Protein AF-A0A445GZK9-F1 (afdb_monomer_lite)

Structure (mmCIF, N/CA/C/O backbone):
data_AF-A0A445GZK9-F1
#
_entry.id   AF-A0A445GZK9-F1
#
loop_
_atom_site.group_PDB
_atom_site.id
_atom_site.type_symbol
_atom_site.label_atom_id
_atom_site.label_alt_id
_atom_site.label_comp_id
_atom_site.label_asym_id
_atom_site.label_entity_id
_atom_site.label_seq_id
_atom_site.pdbx_PDB_ins_code
_atom_site.Cartn_x
_atom_site.Cartn_y
_atom_site.Cartn_z
_atom_site.occupancy
_atom_site.B_iso_or_equiv
_atom_site.auth_seq_id
_atom_site.auth_comp_id
_atom_site.auth_asym_id
_atom_site.auth_atom_id
_atom_site.pdbx_PDB_model_num
ATOM 1 N N . MET A 1 1 ? 18.428 -4.173 6.989 1.00 39.28 1 MET A N 1
ATOM 2 C CA . MET A 1 1 ? 17.191 -4.459 6.232 1.00 39.28 1 MET A CA 1
ATOM 3 C C . MET A 1 1 ? 16.099 -3.586 6.829 1.00 39.28 1 MET A C 1
ATOM 5 O O . MET A 1 1 ? 15.747 -3.799 7.977 1.00 39.28 1 MET A O 1
ATOM 9 N N . THR A 1 2 ? 15.635 -2.553 6.133 1.00 43.06 2 THR A N 1
ATOM 10 C CA . THR A 1 2 ? 14.627 -1.622 6.664 1.00 43.06 2 THR A CA 1
ATOM 11 C C . THR A 1 2 ? 13.618 -1.314 5.564 1.00 43.06 2 THR A C 1
ATOM 13 O O . THR A 1 2 ? 13.647 -0.260 4.931 1.00 43.06 2 THR A O 1
ATOM 16 N N . SER A 1 3 ? 12.731 -2.271 5.288 1.00 52.19 3 SER A N 1
ATOM 17 C CA . SER A 1 3 ? 11.462 -1.986 4.616 1.00 52.19 3 SER A CA 1
ATOM 18 C C . SER A 1 3 ? 10.746 -0.912 5.440 1.00 52.19 3 SER A C 1
ATOM 20 O O . SER A 1 3 ? 10.709 -1.002 6.669 1.00 52.19 3 SER A O 1
ATOM 22 N N . ARG A 1 4 ? 10.216 0.141 4.807 1.00 59.75 4 ARG A N 1
ATOM 23 C CA . ARG A 1 4 ? 9.492 1.198 5.534 1.00 59.75 4 ARG A CA 1
ATOM 24 C C . ARG A 1 4 ? 8.115 0.671 5.936 1.00 59.75 4 ARG A C 1
ATOM 26 O O . ARG A 1 4 ? 7.129 0.951 5.268 1.00 59.75 4 ARG A O 1
ATOM 33 N N . LYS A 1 5 ? 8.067 -0.102 7.021 1.00 72.12 5 LYS A N 1
ATOM 34 C CA . LYS A 1 5 ? 6.838 -0.672 7.593 1.00 72.12 5 LYS A CA 1
ATOM 35 C C . LYS A 1 5 ? 6.152 0.260 8.592 1.00 72.12 5 LYS A C 1
ATOM 37 O O . LYS A 1 5 ? 5.242 -0.164 9.282 1.00 72.12 5 LYS A O 1
ATOM 42 N N . TRP A 1 6 ? 6.578 1.521 8.699 1.00 79.12 6 TRP A N 1
ATOM 43 C CA . TRP A 1 6 ? 6.085 2.448 9.726 1.00 79.12 6 TRP A CA 1
ATOM 44 C C . TRP A 1 6 ? 4.565 2.618 9.686 1.00 79.12 6 TRP A C 1
ATOM 46 O O . TRP A 1 6 ? 3.943 2.651 10.737 1.00 79.12 6 TRP A O 1
ATOM 56 N N . LEU A 1 7 ? 3.975 2.670 8.486 1.00 81.75 7 LEU A N 1
ATOM 57 C CA . LEU A 1 7 ? 2.524 2.764 8.320 1.00 81.75 7 LEU A CA 1
ATOM 58 C C . LEU A 1 7 ? 1.816 1.474 8.757 1.00 81.75 7 LEU A C 1
ATOM 60 O O . LEU A 1 7 ? 0.873 1.537 9.532 1.00 81.75 7 LEU A O 1
ATOM 64 N N . GLU A 1 8 ? 2.297 0.312 8.307 1.00 85.12 8 GLU A N 1
ATOM 65 C CA . GLU A 1 8 ? 1.770 -1.000 8.716 1.00 85.12 8 GLU A CA 1
ATOM 66 C C . GLU A 1 8 ? 1.853 -1.178 10.240 1.00 85.12 8 GLU A C 1
ATOM 68 O O . GLU A 1 8 ? 0.881 -1.584 10.872 1.00 85.12 8 GLU A O 1
ATOM 73 N N . ALA A 1 9 ? 2.990 -0.820 10.838 1.00 85.94 9 ALA A N 1
ATOM 74 C CA . ALA A 1 9 ? 3.219 -0.895 12.275 1.00 85.94 9 ALA A CA 1
ATOM 75 C C . ALA A 1 9 ? 2.329 0.084 13.053 1.00 85.94 9 ALA A C 1
ATOM 77 O O . ALA A 1 9 ? 1.736 -0.300 14.054 1.00 85.94 9 ALA A O 1
ATOM 78 N N . ALA A 1 10 ? 2.195 1.329 12.585 1.00 89.56 10 ALA A N 1
ATOM 79 C CA . ALA A 1 10 ? 1.322 2.316 13.212 1.00 89.56 10 ALA A CA 1
ATOM 80 C C . ALA A 1 10 ? -0.147 1.872 13.174 1.00 89.56 10 ALA A C 1
ATOM 82 O O . ALA A 1 10 ? -0.816 1.905 14.202 1.00 89.56 10 ALA A O 1
ATOM 83 N N . LEU A 1 11 ? -0.629 1.393 12.021 1.00 89.69 11 LEU A N 1
ATOM 84 C CA . LEU A 1 11 ? -1.997 0.891 11.875 1.00 89.69 11 LEU A CA 1
ATOM 85 C C . LEU A 1 11 ? -2.239 -0.361 12.722 1.00 89.69 11 LEU A C 1
ATOM 87 O O . LEU A 1 11 ? -3.266 -0.454 13.382 1.00 89.69 11 LEU A O 1
ATOM 91 N N . SER A 1 12 ? -1.272 -1.282 12.772 1.00 88.38 12 SER A N 1
ATOM 92 C CA . SER A 1 12 ? -1.374 -2.488 13.606 1.00 88.38 12 SER A CA 1
ATOM 93 C C . SER A 1 12 ? -1.396 -2.152 15.100 1.00 88.38 12 SER A C 1
ATOM 95 O O . SER A 1 12 ? -2.026 -2.862 15.872 1.00 88.38 12 SER A O 1
ATOM 97 N N . ASN A 1 13 ? -0.748 -1.060 15.510 1.00 90.31 13 ASN A N 1
ATOM 98 C CA . ASN A 1 13 ? -0.750 -0.586 16.895 1.00 90.31 13 ASN A CA 1
ATOM 99 C C . ASN A 1 13 ? -1.919 0.362 17.215 1.00 90.31 13 ASN A C 1
ATOM 101 O O . ASN A 1 13 ? -2.025 0.827 18.348 1.00 90.31 13 ASN A O 1
ATOM 105 N N . THR A 1 14 ? -2.773 0.686 16.241 1.00 90.50 14 THR A N 1
ATOM 106 C CA . THR A 1 14 ? -3.923 1.566 16.461 1.00 90.50 14 THR A CA 1
ATOM 107 C C . THR A 1 14 ? -5.102 0.746 16.977 1.00 90.50 14 THR A C 1
ATOM 109 O O . THR A 1 14 ? -5.604 -0.129 16.273 1.00 90.50 14 THR A O 1
ATOM 112 N N . GLY A 1 15 ? -5.558 1.052 18.192 1.00 90.00 15 GLY A N 1
ATOM 113 C CA . GLY A 1 15 ? -6.834 0.577 18.722 1.00 90.00 15 GLY A CA 1
ATOM 114 C C . GLY A 1 15 ? -7.923 1.616 18.471 1.00 90.00 15 GLY A C 1
ATOM 115 O O . GLY A 1 15 ? -7.822 2.740 18.958 1.00 90.00 15 GLY A O 1
ATOM 116 N N . ILE A 1 16 ? -8.944 1.261 17.693 1.00 88.88 16 ILE A N 1
ATOM 117 C CA . ILE A 1 16 ? -10.107 2.120 17.462 1.00 88.88 16 ILE A CA 1
ATOM 118 C C . ILE A 1 16 ? -11.055 1.945 18.654 1.00 88.88 16 ILE A C 1
ATOM 120 O O . ILE A 1 16 ? -11.475 0.811 18.901 1.00 88.88 16 ILE A O 1
ATOM 124 N N . PRO A 1 17 ? -11.410 3.013 19.389 1.00 88.88 17 PRO A N 1
ATOM 125 C CA . PRO A 1 17 ? -12.333 2.899 20.509 1.00 88.88 17 PRO A CA 1
ATOM 126 C C . PRO A 1 17 ? -13.707 2.455 20.015 1.00 88.88 17 PRO A C 1
ATOM 128 O O . PRO A 1 17 ? -14.157 2.839 18.927 1.00 88.88 17 PRO A O 1
ATOM 131 N N . ARG A 1 18 ? -14.388 1.646 20.820 1.00 88.19 18 ARG A N 1
ATOM 132 C CA . ARG A 1 18 ? -15.756 1.247 20.518 1.00 88.19 18 ARG A CA 1
ATOM 133 C C . ARG A 1 18 ? -16.681 2.427 20.803 1.00 88.19 18 ARG A C 1
ATOM 135 O O . ARG A 1 18 ? -16.739 2.916 21.927 1.00 88.19 18 ARG A O 1
ATOM 142 N N . VAL A 1 19 ? -17.415 2.854 19.780 1.00 88.94 19 VAL A N 1
ATOM 143 C CA . VAL A 1 19 ? -18.418 3.918 19.886 1.00 88.94 19 VAL A CA 1
ATOM 144 C C . VAL A 1 19 ? -19.798 3.307 19.692 1.00 88.94 19 VAL A C 1
ATOM 146 O O . VAL A 1 19 ? -20.051 2.660 18.673 1.00 88.94 19 VAL A O 1
ATOM 149 N N . GLN A 1 20 ? -20.684 3.500 20.662 1.00 87.44 20 GLN A N 1
ATOM 150 C CA . GLN A 1 20 ? -22.098 3.163 20.546 1.00 87.44 20 GLN A CA 1
ATOM 151 C C . GLN A 1 20 ? -22.894 4.451 20.417 1.00 87.44 20 GLN A C 1
ATOM 153 O O . GLN A 1 20 ? -22.722 5.382 21.196 1.00 87.44 20 GLN A O 1
ATOM 158 N N . VAL A 1 21 ? -23.749 4.503 19.402 1.00 89.50 21 VAL A N 1
ATOM 159 C CA . VAL A 1 21 ? -24.618 5.649 19.152 1.00 89.50 21 VAL A CA 1
ATOM 160 C C . VAL A 1 21 ? -26.051 5.176 19.325 1.00 89.50 21 VAL A C 1
ATOM 162 O O . VAL A 1 21 ? -26.525 4.348 18.544 1.00 89.50 21 VAL A O 1
ATOM 165 N N . ALA A 1 22 ? -26.728 5.680 20.351 1.00 86.88 22 ALA A N 1
ATOM 166 C CA . ALA A 1 22 ? -28.153 5.470 20.541 1.00 86.88 22 ALA A CA 1
ATOM 167 C C . ALA A 1 22 ? -28.909 6.597 19.828 1.00 86.88 22 ALA A C 1
ATOM 169 O O . ALA A 1 22 ? -28.694 7.781 20.091 1.00 86.88 22 ALA A O 1
ATOM 170 N N . ALA A 1 23 ? -29.767 6.228 18.876 1.00 81.75 23 ALA A N 1
ATOM 171 C CA . ALA A 1 23 ? -30.605 7.195 18.180 1.00 81.75 23 ALA A CA 1
ATOM 172 C C . ALA A 1 23 ? -31.608 7.821 19.163 1.00 81.75 23 ALA A C 1
ATOM 174 O O . ALA A 1 23 ? -32.225 7.099 19.949 1.00 81.75 23 ALA A O 1
ATOM 175 N N . GLY A 1 24 ? -31.776 9.146 19.092 1.00 78.50 24 GLY A N 1
ATOM 176 C CA . GLY A 1 24 ? -32.811 9.856 19.842 1.00 78.50 24 GLY A CA 1
ATOM 177 C C . GLY A 1 24 ? -34.198 9.302 19.514 1.00 78.50 24 GLY A C 1
ATOM 178 O O . GLY A 1 24 ? -34.462 8.862 18.391 1.00 78.50 24 GLY A O 1
ATOM 179 N N . THR A 1 25 ? -35.092 9.295 20.498 1.00 77.50 25 THR A N 1
ATOM 180 C CA . THR A 1 25 ? -36.447 8.745 20.335 1.00 77.50 25 THR A CA 1
ATOM 181 C C . THR A 1 25 ? -37.391 9.712 19.615 1.00 77.50 25 THR A C 1
ATOM 183 O O . THR A 1 25 ? -38.467 9.317 19.162 1.00 77.50 25 THR A O 1
ATOM 186 N N . SER A 1 26 ? -36.971 10.971 19.454 1.00 79.56 26 SER A N 1
ATOM 187 C CA . SER A 1 26 ? -37.682 12.028 18.735 1.00 79.56 26 SER A CA 1
ATOM 188 C C . SER A 1 26 ? -36.734 12.847 17.846 1.00 79.56 26 SER A C 1
ATOM 190 O O . SER A 1 26 ? -35.523 12.844 18.048 1.00 79.56 26 SER A O 1
ATOM 192 N N . ASN A 1 27 ? -37.284 13.570 16.861 1.00 74.06 27 ASN A N 1
ATOM 193 C CA . ASN A 1 27 ? -36.503 14.375 15.904 1.00 74.06 27 ASN A CA 1
ATOM 194 C C . ASN A 1 27 ? -35.714 15.537 16.543 1.00 74.06 27 ASN A C 1
ATOM 196 O O . ASN A 1 27 ? -34.798 16.048 15.902 1.00 74.06 27 ASN A O 1
ATOM 200 N N . ASP A 1 28 ? -36.070 15.950 17.763 1.00 80.75 28 ASP A N 1
ATOM 201 C CA . ASP A 1 28 ? -35.410 17.046 18.486 1.00 80.75 28 ASP A CA 1
ATOM 202 C C . ASP A 1 28 ? -34.351 16.549 19.491 1.00 80.75 28 ASP A C 1
ATOM 204 O O . ASP A 1 28 ? -33.583 17.350 20.027 1.00 80.75 28 ASP A O 1
ATOM 208 N N . GLU A 1 29 ? -34.271 15.238 19.747 1.00 80.38 29 GLU A N 1
ATOM 209 C CA . GLU A 1 29 ? -33.267 14.655 20.641 1.00 80.38 29 GLU A CA 1
ATOM 210 C C . GLU A 1 29 ? -31.946 14.407 19.906 1.00 80.38 29 GLU A C 1
ATOM 212 O O . GLU A 1 29 ? -31.888 13.734 18.874 1.00 80.38 29 GLU A O 1
ATOM 217 N N . GLN A 1 30 ? -30.853 14.927 20.468 1.00 81.50 30 GLN A N 1
ATOM 218 C CA . GLN A 1 30 ? -29.514 14.595 19.993 1.00 81.50 30 GLN A CA 1
ATOM 219 C C . GLN A 1 30 ? -29.178 13.136 20.343 1.00 81.50 30 GLN A C 1
ATOM 221 O O . GLN A 1 30 ? -29.540 12.674 21.424 1.00 81.50 30 GLN A O 1
ATOM 226 N N . PRO A 1 31 ? -28.483 12.407 19.455 1.00 85.81 31 PRO A N 1
ATOM 227 C CA . PRO A 1 31 ? -28.089 11.031 19.722 1.00 85.81 31 PRO A CA 1
ATOM 228 C C . PRO A 1 31 ? -27.122 10.954 20.908 1.00 85.81 31 PRO A C 1
ATOM 230 O O . PRO A 1 31 ? -26.175 11.740 20.998 1.00 85.81 31 PRO A O 1
ATOM 233 N N . GLU A 1 32 ? -27.334 9.976 21.786 1.00 86.00 32 GLU A N 1
ATOM 234 C CA . GLU A 1 32 ? -26.406 9.686 22.877 1.00 86.00 32 GLU A CA 1
ATOM 235 C C . GLU A 1 32 ? -25.221 8.883 22.333 1.00 86.00 32 GLU A C 1
ATOM 237 O O . GLU A 1 32 ? -25.392 7.903 21.602 1.00 86.00 32 GLU A O 1
ATOM 242 N N . VAL A 1 33 ? -24.006 9.318 22.670 1.00 89.25 33 VAL A N 1
ATOM 243 C CA . VAL A 1 33 ? -22.758 8.696 22.219 1.00 89.25 33 VAL A CA 1
ATOM 244 C C . VAL A 1 33 ? -22.000 8.186 23.434 1.00 89.25 33 VAL A C 1
ATOM 246 O O . VAL A 1 33 ? -21.534 8.976 24.253 1.00 89.25 33 VAL A O 1
ATOM 249 N N . ASP A 1 34 ? -21.851 6.869 23.517 1.00 86.62 34 ASP A N 1
ATOM 250 C CA . ASP A 1 34 ? -21.016 6.197 24.507 1.00 86.62 34 ASP A CA 1
ATOM 251 C C . ASP A 1 34 ? -19.699 5.750 23.860 1.00 86.62 34 ASP A C 1
ATOM 253 O O . ASP A 1 34 ? -19.686 5.187 22.759 1.00 86.62 34 ASP A O 1
ATOM 257 N N . VAL A 1 35 ? -18.582 6.029 24.530 1.00 88.31 35 VAL A N 1
ATOM 258 C CA . VAL A 1 35 ? -17.229 5.732 24.045 1.00 88.31 35 VAL A CA 1
ATOM 259 C C . VAL A 1 35 ? -16.494 4.931 25.111 1.00 88.31 35 VAL A C 1
ATOM 261 O O . VAL A 1 35 ? -16.157 5.461 26.168 1.00 88.31 35 VAL A O 1
ATOM 264 N N . SER A 1 36 ? -16.198 3.669 24.805 1.00 84.69 36 SER A N 1
ATOM 265 C CA . SER A 1 36 ? -15.436 2.770 25.679 1.00 84.69 36 SER A CA 1
ATOM 266 C C . SER A 1 36 ? -13.992 2.632 25.192 1.00 84.69 36 SER A C 1
ATOM 268 O O . SER A 1 36 ? -13.730 2.492 23.993 1.00 84.69 36 SER A O 1
ATOM 270 N N . ASN A 1 37 ? -13.056 2.659 26.146 1.00 78.31 37 ASN A N 1
ATOM 271 C CA . ASN A 1 37 ? -11.622 2.445 25.916 1.00 78.31 37 ASN A CA 1
ATOM 272 C C . ASN A 1 37 ? -11.142 1.066 26.402 1.00 78.31 37 ASN A C 1
ATOM 274 O O . ASN A 1 37 ? -9.979 0.722 26.193 1.00 78.31 37 ASN A O 1
ATOM 278 N N . GLU A 1 38 ? -11.998 0.286 27.071 1.00 81.38 38 GLU A N 1
ATOM 279 C CA . GLU A 1 38 ? -11.663 -1.057 27.560 1.00 81.38 38 GLU A CA 1
ATOM 280 C C . GLU A 1 38 ? -11.591 -2.083 26.421 1.00 81.38 38 GLU A C 1
ATOM 282 O O . GLU A 1 38 ? -10.782 -3.010 26.465 1.00 81.38 38 GLU A O 1
ATOM 287 N N . GLU A 1 39 ? -12.408 -1.895 25.383 1.00 80.25 39 GLU A N 1
ATOM 288 C CA . GLU A 1 39 ? -12.437 -2.722 24.180 1.00 80.25 39 GLU A CA 1
ATOM 289 C C . GLU A 1 39 ? -12.094 -1.867 22.959 1.00 80.25 39 GLU A C 1
ATOM 291 O O . GLU A 1 39 ? -12.754 -0.865 22.678 1.00 80.25 39 GLU A O 1
ATOM 296 N N . PHE A 1 40 ? -11.077 -2.275 22.201 1.00 83.50 40 PHE A N 1
ATOM 297 C CA . PHE A 1 40 ? -10.699 -1.605 20.961 1.00 83.50 40 PHE A CA 1
ATOM 298 C C . PHE A 1 40 ? -10.782 -2.552 19.768 1.00 83.50 40 PHE A C 1
ATOM 300 O O . PHE A 1 40 ? -10.410 -3.724 19.841 1.00 83.50 40 PHE A O 1
ATOM 307 N N . LEU A 1 41 ? -11.251 -2.022 18.641 1.00 87.81 41 LEU A N 1
ATOM 308 C CA . LEU A 1 41 ? -11.216 -2.716 17.364 1.00 87.81 41 LEU A CA 1
ATOM 309 C C . LEU A 1 41 ? -9.840 -2.507 16.726 1.00 87.81 41 LEU A C 1
ATOM 311 O O . LEU A 1 41 ? -9.337 -1.384 16.671 1.00 87.81 41 LEU A O 1
ATOM 315 N N . GLN A 1 42 ? -9.233 -3.578 16.227 1.00 88.56 42 GLN A N 1
ATOM 316 C CA . GLN A 1 42 ? -7.959 -3.500 15.517 1.00 88.56 42 GLN A CA 1
ATOM 317 C C . GLN A 1 42 ? -8.199 -3.440 14.006 1.00 88.56 42 GLN A C 1
ATOM 319 O O . GLN A 1 42 ? -9.095 -4.104 13.482 1.00 88.56 42 GLN A O 1
ATOM 324 N N . PHE A 1 43 ? -7.390 -2.656 13.293 1.00 87.56 43 PHE A N 1
ATOM 325 C CA . PHE A 1 43 ? -7.408 -2.665 11.832 1.00 87.56 43 PHE A CA 1
ATOM 326 C C . PHE A 1 43 ? -6.896 -4.004 11.291 1.00 87.56 43 PHE A C 1
ATOM 328 O O . PHE A 1 43 ? -5.849 -4.491 11.718 1.00 87.56 43 PHE A O 1
ATOM 335 N N . ASP A 1 44 ? -7.570 -4.548 10.275 1.00 88.62 44 ASP A N 1
ATOM 336 C CA . ASP A 1 44 ? -6.959 -5.570 9.427 1.00 88.62 44 ASP A CA 1
ATOM 337 C C . ASP A 1 44 ? -5.885 -4.916 8.546 1.00 88.62 44 ASP A C 1
ATOM 339 O O . ASP A 1 44 ? -6.178 -4.141 7.632 1.00 88.62 44 ASP A O 1
ATOM 343 N N . THR A 1 45 ? -4.619 -5.220 8.830 1.00 89.38 45 THR A N 1
ATOM 344 C CA . THR A 1 45 ? -3.473 -4.683 8.089 1.00 89.38 45 THR A CA 1
ATOM 345 C C . THR A 1 45 ? -2.976 -5.605 6.977 1.00 89.38 45 THR A C 1
ATOM 347 O O . THR A 1 45 ? -1.988 -5.279 6.318 1.00 89.38 45 THR A O 1
ATOM 350 N N . SER A 1 46 ? -3.658 -6.722 6.695 1.00 87.12 46 SER A N 1
ATOM 351 C CA . SER A 1 46 ? -3.260 -7.677 5.649 1.00 87.12 46 SER A CA 1
ATOM 352 C C . SER A 1 46 ? -3.146 -7.036 4.256 1.00 87.12 46 SER A C 1
ATOM 354 O O . SER A 1 46 ? -2.258 -7.387 3.471 1.00 87.12 46 SER A O 1
ATOM 356 N N . GLY A 1 47 ? -4.001 -6.047 3.975 1.00 87.25 47 GLY A N 1
ATOM 357 C CA . GLY A 1 47 ? -4.014 -5.277 2.732 1.00 87.25 47 GLY A CA 1
ATOM 358 C C . GLY A 1 47 ? -3.065 -4.075 2.698 1.00 87.25 47 GLY A C 1
ATOM 359 O O . GLY A 1 47 ? -2.861 -3.510 1.622 1.00 87.25 47 GLY A O 1
ATOM 360 N N . VAL A 1 48 ? -2.472 -3.677 3.831 1.00 88.31 48 VAL A N 1
ATOM 361 C CA . VAL A 1 48 ? -1.593 -2.499 3.907 1.00 88.31 48 VAL A CA 1
ATOM 362 C C . VAL A 1 48 ? -0.289 -2.808 3.175 1.00 88.31 48 VAL A C 1
ATOM 364 O O . VAL A 1 48 ? 0.426 -3.738 3.557 1.00 88.31 48 VAL A O 1
ATOM 367 N N . PRO A 1 49 ? 0.05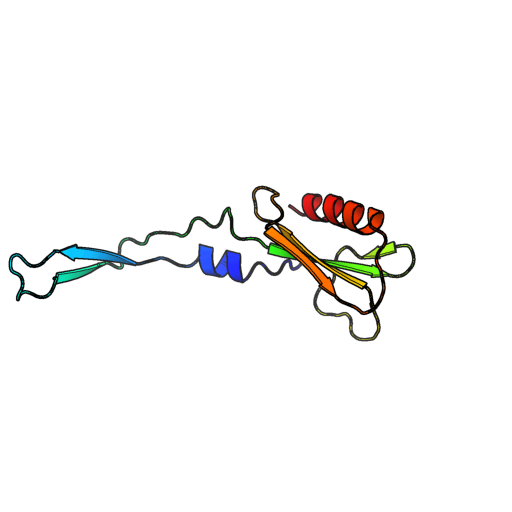5 -2.059 2.115 1.00 85.81 49 PRO A N 1
ATOM 368 C CA . PRO A 1 49 ? 1.220 -2.391 1.332 1.00 85.81 49 PRO A CA 1
ATOM 369 C C . PRO A 1 49 ? 2.480 -1.757 1.906 1.00 85.81 49 PRO A C 1
ATOM 371 O O . PRO A 1 49 ? 2.466 -0.681 2.508 1.00 85.81 49 PRO A O 1
ATOM 374 N N . VAL A 1 50 ? 3.604 -2.406 1.647 1.00 82.62 50 VAL A N 1
ATOM 375 C CA . VAL A 1 50 ? 4.922 -1.906 2.004 1.00 82.62 50 VAL A CA 1
ATOM 376 C C . VAL A 1 50 ? 5.706 -1.612 0.741 1.00 82.62 50 VAL A C 1
ATOM 378 O O . VAL A 1 50 ? 5.706 -2.366 -0.233 1.00 82.62 50 VAL A O 1
ATOM 381 N N . ILE A 1 51 ? 6.379 -0.465 0.772 1.00 80.69 51 ILE A N 1
ATOM 382 C CA . ILE A 1 51 ? 7.096 0.064 -0.379 1.00 80.69 51 ILE A CA 1
ATOM 383 C C . ILE A 1 51 ? 8.497 -0.543 -0.428 1.00 80.69 51 ILE A C 1
ATOM 385 O O . ILE A 1 51 ? 9.311 -0.361 0.483 1.00 80.69 51 ILE A O 1
ATOM 389 N N . VAL A 1 52 ? 8.778 -1.216 -1.537 1.00 74.12 52 VAL A N 1
ATOM 390 C CA . VAL A 1 52 ? 10.084 -1.723 -1.943 1.00 74.12 52 VAL A CA 1
ATOM 391 C C . VAL A 1 52 ? 10.624 -0.811 -3.040 1.00 74.12 52 VAL A C 1
ATOM 393 O O . VAL A 1 52 ? 10.012 -0.660 -4.096 1.00 74.12 52 VAL A O 1
ATOM 396 N N . THR A 1 53 ? 11.785 -0.204 -2.811 1.00 73.88 53 THR A N 1
ATOM 397 C CA . THR A 1 53 ? 12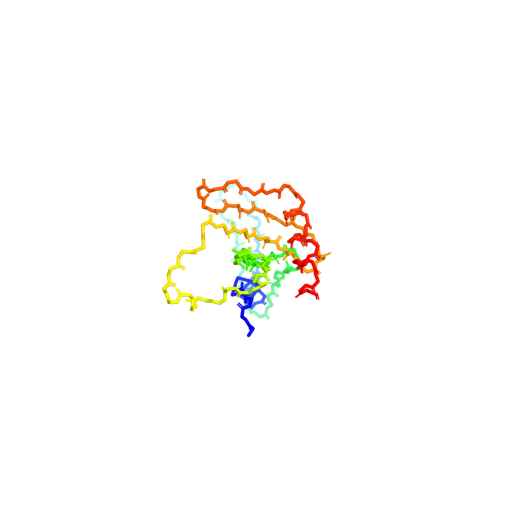.456 0.627 -3.819 1.00 73.88 53 THR A CA 1
ATOM 398 C C . THR A 1 53 ? 13.597 -0.151 -4.448 1.00 73.88 53 THR A C 1
ATOM 400 O O . THR A 1 53 ? 14.535 -0.542 -3.752 1.00 73.88 53 THR A O 1
ATOM 403 N N . LEU A 1 54 ? 13.525 -0.323 -5.764 1.00 70.00 54 LEU A N 1
ATOM 404 C CA . LEU A 1 54 ? 14.522 -1.002 -6.574 1.00 70.00 54 LEU A CA 1
ATOM 405 C C . LEU A 1 54 ? 15.215 -0.012 -7.504 1.00 70.00 54 LEU A C 1
ATOM 407 O O . LEU A 1 54 ? 14.584 0.865 -8.104 1.00 70.00 54 LEU A O 1
ATOM 411 N N . THR A 1 55 ? 16.524 -0.187 -7.645 1.00 68.81 55 THR A N 1
ATOM 412 C CA . THR A 1 55 ? 17.368 0.720 -8.413 1.00 68.81 55 THR A CA 1
ATOM 413 C C . THR A 1 55 ? 18.291 -0.080 -9.316 1.00 68.81 55 THR A C 1
ATOM 415 O O . THR A 1 55 ? 19.005 -0.972 -8.861 1.00 68.81 55 THR A O 1
ATOM 418 N N . LYS A 1 56 ? 18.322 0.250 -10.609 1.00 64.75 56 LYS A N 1
ATOM 419 C CA . LYS A 1 56 ? 19.288 -0.355 -11.534 1.00 64.75 56 LYS A CA 1
ATOM 420 C C . LYS A 1 56 ? 20.609 0.408 -11.468 1.00 64.75 56 LYS A C 1
ATOM 422 O O . LYS A 1 56 ? 20.630 1.608 -11.742 1.00 64.75 56 LYS A O 1
ATOM 427 N N . VAL A 1 57 ? 21.701 -0.287 -11.150 1.00 62.59 57 VAL A N 1
ATOM 428 C CA . VAL A 1 57 ? 23.060 0.271 -11.105 1.00 62.59 57 VAL A CA 1
ATOM 429 C C . VAL A 1 57 ? 23.912 -0.471 -12.137 1.00 62.59 57 VAL A C 1
ATOM 431 O O . VAL A 1 57 ? 24.310 -1.614 -11.935 1.00 62.59 57 VAL A O 1
ATOM 434 N N . GLY A 1 58 ? 24.168 0.164 -13.285 1.00 62.81 58 GLY A N 1
ATOM 435 C CA . GLY A 1 58 ? 24.890 -0.475 -14.393 1.00 62.81 58 GLY A CA 1
ATOM 436 C C . GLY A 1 58 ? 24.151 -1.702 -14.952 1.00 62.81 58 GLY A C 1
ATOM 437 O O . GLY A 1 58 ? 22.956 -1.635 -15.253 1.00 62.81 58 GLY A O 1
ATOM 438 N N . THR A 1 59 ? 24.863 -2.821 -15.103 1.00 58.41 59 THR A N 1
ATOM 439 C CA . THR A 1 59 ? 24.323 -4.134 -15.510 1.00 58.41 59 THR A CA 1
ATOM 440 C C . THR A 1 59 ? 23.687 -4.925 -14.366 1.00 58.41 59 THR A C 1
ATOM 442 O O . THR A 1 59 ? 23.068 -5.951 -14.634 1.00 58.41 59 THR A O 1
ATOM 445 N N . TRP A 1 60 ? 23.800 -4.467 -13.115 1.00 51.50 60 TRP A N 1
ATOM 446 C CA . TRP A 1 60 ? 23.295 -5.179 -11.940 1.00 51.50 60 TRP A CA 1
ATOM 447 C C . TRP A 1 60 ? 22.078 -4.477 -11.322 1.00 51.50 60 TRP A C 1
ATOM 449 O O . TRP A 1 60 ? 21.937 -3.250 -11.346 1.00 51.50 60 TRP A O 1
ATOM 459 N N . GLU A 1 61 ? 21.168 -5.273 -10.770 1.00 53.59 61 GLU A N 1
ATOM 460 C CA . GLU A 1 61 ? 19.976 -4.793 -10.072 1.00 53.59 61 GLU A CA 1
ATOM 461 C C . GLU A 1 61 ? 20.302 -4.650 -8.582 1.00 53.59 61 GLU A C 1
ATOM 463 O O . GLU A 1 61 ? 20.526 -5.640 -7.888 1.00 53.59 61 GLU A O 1
ATOM 468 N N . ALA A 1 62 ? 20.362 -3.420 -8.066 1.00 53.78 62 ALA A N 1
ATOM 469 C CA . ALA A 1 62 ? 20.488 -3.205 -6.632 1.00 53.78 62 ALA A CA 1
ATOM 470 C C . ALA A 1 62 ? 19.092 -3.330 -5.998 1.00 53.78 62 ALA A C 1
ATOM 472 O O . ALA A 1 62 ? 18.221 -2.475 -6.184 1.00 53.78 62 ALA A O 1
ATOM 473 N N . LEU A 1 63 ? 18.888 -4.418 -5.249 1.00 54.34 63 LEU A N 1
ATOM 474 C CA . LEU A 1 63 ? 17.607 -4.807 -4.640 1.00 54.34 63 LEU A CA 1
ATOM 475 C C . LEU A 1 63 ? 17.230 -3.979 -3.393 1.00 54.34 63 LEU A C 1
ATOM 477 O O . LEU A 1 63 ? 16.162 -4.160 -2.817 1.00 54.34 63 LEU A O 1
ATOM 481 N N . TYR A 1 64 ? 18.082 -3.059 -2.938 1.00 55.25 64 TYR A N 1
ATOM 482 C CA . TYR A 1 64 ? 17.831 -2.337 -1.695 1.00 55.25 64 TYR A CA 1
ATOM 483 C C . TYR A 1 64 ? 18.493 -0.961 -1.688 1.00 55.25 64 TYR A C 1
ATOM 485 O O . TYR A 1 64 ? 19.717 -0.849 -1.691 1.00 55.25 64 TYR A O 1
ATOM 493 N N . CYS A 1 65 ? 17.688 0.098 -1.601 1.00 50.19 65 CYS A N 1
ATOM 494 C CA . CYS A 1 65 ? 18.172 1.417 -1.203 1.00 50.19 65 CYS A CA 1
ATOM 495 C C . CYS A 1 65 ? 17.495 1.863 0.091 1.00 50.19 65 CYS A C 1
ATOM 497 O O . CYS A 1 65 ? 16.520 2.616 0.099 1.00 50.19 65 CYS A O 1
ATOM 499 N N . GLY A 1 66 ? 18.078 1.422 1.210 1.00 46.34 66 GLY A N 1
ATOM 500 C CA . GLY A 1 66 ? 18.073 2.222 2.429 1.00 46.34 66 GLY A CA 1
ATOM 501 C C . GLY A 1 66 ? 18.634 3.613 2.119 1.00 46.34 66 GLY A C 1
ATOM 502 O O . GLY A 1 66 ? 19.449 3.770 1.215 1.00 46.34 66 GLY A O 1
ATOM 503 N N . CYS A 1 67 ? 18.171 4.624 2.845 1.00 39.91 67 CYS A N 1
ATOM 504 C CA . CYS A 1 67 ? 18.395 6.064 2.654 1.00 39.91 67 CYS A CA 1
ATOM 505 C C . CYS A 1 67 ? 19.861 6.569 2.587 1.00 39.91 67 CYS A C 1
ATOM 507 O O . CYS A 1 67 ? 20.078 7.774 2.630 1.00 39.91 67 CYS A O 1
ATOM 509 N N . ASN A 1 68 ? 20.860 5.703 2.424 1.00 40.16 68 ASN A N 1
ATOM 510 C CA . ASN A 1 68 ? 22.277 6.045 2.360 1.00 40.16 68 ASN A CA 1
ATOM 511 C C . ASN A 1 68 ? 22.887 5.841 0.963 1.00 40.16 68 ASN A C 1
ATOM 513 O O . ASN A 1 68 ? 23.987 5.310 0.853 1.00 40.16 68 ASN A O 1
ATOM 517 N N . ILE A 1 69 ? 22.244 6.327 -0.107 1.00 43.94 69 ILE A N 1
ATOM 518 C CA . ILE A 1 69 ? 23.029 6.753 -1.279 1.00 43.94 69 ILE A CA 1
ATOM 519 C C . ILE A 1 69 ? 23.485 8.186 -0.996 1.00 43.94 69 ILE A C 1
ATOM 521 O O . ILE A 1 69 ? 22.914 9.162 -1.481 1.00 43.94 69 ILE A O 1
ATOM 525 N N . ARG A 1 70 ? 24.500 8.325 -0.137 1.00 37.25 70 ARG A N 1
ATOM 526 C CA . ARG A 1 70 ? 25.308 9.544 -0.119 1.00 37.25 70 ARG A CA 1
ATOM 527 C C . ARG A 1 70 ? 26.114 9.530 -1.412 1.00 37.25 70 ARG A C 1
ATOM 529 O O . ARG A 1 70 ? 27.055 8.761 -1.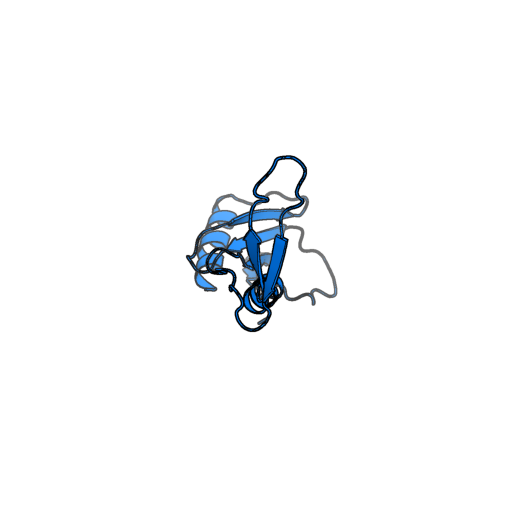535 1.00 37.25 70 ARG A O 1
ATOM 536 N N . GLY A 1 71 ? 25.716 10.370 -2.361 1.00 40.62 71 GLY A N 1
ATOM 537 C CA . GLY A 1 71 ? 26.487 10.631 -3.571 1.00 40.62 71 GLY A CA 1
ATOM 538 C C . GLY A 1 71 ? 25.994 9.874 -4.799 1.00 40.62 71 GLY A C 1
ATOM 539 O O . GLY A 1 71 ? 26.415 8.759 -5.068 1.00 40.62 71 GLY A O 1
ATOM 540 N N . GLY A 1 72 ? 25.168 10.557 -5.590 1.00 43.28 72 GLY A N 1
ATOM 541 C CA . GLY A 1 72 ? 25.221 10.435 -7.042 1.00 43.28 72 GLY A CA 1
ATOM 542 C C . GLY A 1 72 ? 24.323 9.384 -7.704 1.00 43.28 72 GLY A C 1
ATOM 543 O O . GLY A 1 72 ? 24.583 8.192 -7.671 1.00 43.28 72 GLY A O 1
ATOM 544 N N . ILE A 1 73 ? 23.332 9.895 -8.441 1.00 48.94 73 ILE A N 1
ATOM 545 C CA . ILE A 1 73 ? 22.970 9.429 -9.789 1.00 48.94 73 ILE A CA 1
ATOM 546 C C . ILE A 1 73 ? 22.534 7.960 -9.883 1.00 48.94 73 ILE A C 1
ATOM 548 O O . ILE A 1 73 ? 23.230 7.104 -10.421 1.00 48.94 73 ILE A O 1
ATOM 552 N N . THR A 1 74 ? 21.290 7.681 -9.509 1.00 52.88 74 THR A N 1
ATOM 553 C CA . THR A 1 74 ? 20.567 6.584 -10.160 1.00 52.88 74 THR A CA 1
ATOM 554 C C . THR A 1 74 ? 19.373 7.172 -10.897 1.00 52.88 74 THR A C 1
ATOM 556 O O . THR A 1 74 ? 18.336 7.491 -10.330 1.00 52.88 74 THR A O 1
ATOM 559 N N . ASN A 1 75 ? 19.533 7.362 -12.210 1.00 55.50 75 ASN A N 1
ATOM 560 C CA . ASN A 1 75 ? 18.509 7.945 -13.089 1.00 55.50 75 ASN A CA 1
ATOM 561 C C . ASN A 1 75 ? 17.291 7.014 -13.302 1.00 55.50 75 ASN A C 1
ATOM 563 O O . ASN A 1 75 ? 16.420 7.312 -14.118 1.00 55.50 75 ASN A O 1
ATOM 567 N N . LYS A 1 76 ? 17.245 5.870 -12.608 1.00 62.75 76 LYS A N 1
ATOM 568 C CA . LYS A 1 76 ? 16.295 4.769 -12.788 1.00 62.75 76 LYS A CA 1
ATOM 569 C C . LYS A 1 76 ? 15.889 4.217 -11.426 1.00 62.75 76 LYS A C 1
ATOM 571 O O . LYS A 1 76 ? 16.583 3.368 -10.873 1.00 62.75 76 LYS A O 1
ATOM 576 N N . LEU A 1 77 ? 14.765 4.700 -10.912 1.00 69.06 77 LEU A N 1
ATOM 577 C CA . LEU A 1 77 ? 14.165 4.223 -9.669 1.00 69.06 77 LEU A CA 1
ATOM 578 C C . LEU A 1 77 ? 12.796 3.627 -9.988 1.00 69.06 77 LEU A C 1
ATOM 580 O O . LEU A 1 77 ? 11.971 4.303 -10.601 1.00 69.06 77 LEU A O 1
ATOM 584 N N . CYS A 1 78 ? 12.546 2.399 -9.548 1.00 74.12 78 CYS A N 1
ATOM 585 C CA . CYS A 1 78 ? 11.215 1.803 -9.550 1.00 74.12 78 CYS A CA 1
ATOM 586 C C . CYS A 1 78 ? 10.823 1.456 -8.120 1.00 74.12 78 CYS A C 1
ATOM 588 O O . CYS A 1 78 ? 11.493 0.670 -7.455 1.00 74.12 78 CYS A O 1
ATOM 590 N N . CYS A 1 79 ? 9.727 2.035 -7.652 1.00 77.12 79 CYS A N 1
ATOM 591 C CA . CYS A 1 79 ? 9.111 1.668 -6.390 1.00 77.12 79 CYS A CA 1
ATOM 592 C C . CYS A 1 79 ? 7.949 0.720 -6.673 1.00 77.12 79 CYS A C 1
ATOM 594 O O . CYS A 1 79 ? 7.083 1.044 -7.484 1.00 77.12 79 CYS A O 1
ATOM 596 N N . PHE A 1 80 ? 7.920 -0.405 -5.973 1.00 81.44 80 PHE A N 1
ATOM 597 C CA . PHE A 1 80 ? 6.814 -1.351 -5.955 1.00 81.44 80 PHE A CA 1
ATOM 598 C C . PHE A 1 80 ? 6.186 -1.319 -4.570 1.00 81.44 80 PHE A C 1
ATOM 600 O O . PHE A 1 80 ? 6.886 -1.240 -3.564 1.00 81.44 80 PHE A O 1
ATOM 607 N N . SER A 1 81 ? 4.866 -1.352 -4.516 1.00 83.06 81 SER A N 1
ATOM 608 C CA . SER A 1 81 ? 4.104 -1.455 -3.279 1.00 83.06 81 SER A CA 1
ATOM 609 C C . SER A 1 81 ? 3.473 -2.838 -3.259 1.00 83.06 81 SER A C 1
ATOM 611 O O . SER A 1 81 ? 2.745 -3.162 -4.195 1.00 83.06 81 SER A O 1
ATOM 613 N N . VAL A 1 82 ? 3.779 -3.658 -2.255 1.00 83.69 82 VAL A N 1
ATOM 614 C CA . VAL A 1 82 ? 3.301 -5.048 -2.162 1.00 83.69 82 VAL A CA 1
ATOM 615 C C . VAL A 1 82 ? 2.695 -5.270 -0.782 1.00 83.69 82 VAL A C 1
ATOM 617 O O . VAL A 1 82 ? 3.278 -4.834 0.212 1.00 83.69 82 VAL A O 1
ATOM 620 N N . ASN A 1 83 ? 1.518 -5.887 -0.707 1.00 85.81 83 ASN A N 1
ATOM 621 C CA . ASN A 1 83 ? 0.890 -6.239 0.570 1.00 85.81 83 ASN A CA 1
ATOM 622 C C . ASN A 1 83 ? 1.280 -7.654 1.033 1.00 85.81 83 ASN A C 1
ATOM 624 O O . ASN A 1 83 ? 1.968 -8.392 0.328 1.00 85.81 83 ASN A O 1
ATOM 628 N N . ARG A 1 84 ? 0.814 -8.059 2.220 1.00 80.88 84 ARG A N 1
ATOM 629 C CA . ARG A 1 84 ? 1.129 -9.373 2.814 1.00 80.88 84 ARG A CA 1
ATOM 630 C C . ARG A 1 84 ? 0.589 -10.569 2.023 1.00 80.88 84 ARG A C 1
ATOM 632 O O . ARG A 1 84 ? 1.028 -11.687 2.252 1.00 80.88 84 ARG A O 1
ATOM 639 N N . GLN A 1 85 ? -0.353 -10.337 1.113 1.00 84.69 85 GLN A N 1
ATOM 640 C CA . GLN A 1 85 ? -0.916 -11.356 0.225 1.00 84.69 85 GLN A CA 1
ATOM 641 C C . GLN A 1 85 ? -0.090 -11.513 -1.065 1.00 84.69 85 GLN A C 1
ATOM 643 O O . GLN A 1 85 ? -0.420 -12.339 -1.909 1.00 84.69 85 GLN A O 1
ATOM 648 N N . GLY A 1 86 ? 0.969 -10.714 -1.245 1.00 79.31 86 GLY A N 1
ATOM 649 C CA . GLY A 1 86 ? 1.781 -10.700 -2.462 1.00 79.31 86 GLY A CA 1
ATOM 650 C C . GLY A 1 86 ? 1.160 -9.902 -3.611 1.00 79.31 86 GLY A C 1
ATOM 651 O O . GLY A 1 86 ? 1.693 -9.909 -4.721 1.00 79.31 86 GLY A O 1
ATOM 652 N N . HIS A 1 87 ? 0.055 -9.188 -3.375 1.00 85.19 87 HIS A N 1
ATOM 653 C CA . HIS A 1 87 ? -0.564 -8.345 -4.392 1.00 85.19 87 HIS A CA 1
ATOM 654 C C . HIS A 1 87 ? 0.225 -7.049 -4.574 1.00 85.19 87 HIS A C 1
ATOM 656 O O . HIS A 1 87 ? 0.617 -6.398 -3.602 1.00 85.19 87 HIS A O 1
ATOM 662 N N . ILE A 1 88 ? 0.413 -6.641 -5.832 1.00 84.00 88 ILE A N 1
ATOM 663 C CA . ILE A 1 88 ? 0.941 -5.314 -6.144 1.00 84.00 88 ILE A CA 1
ATOM 664 C C . ILE A 1 88 ? -0.161 -4.287 -5.908 1.00 84.00 88 ILE A C 1
ATOM 666 O O . ILE A 1 88 ? -1.191 -4.300 -6.578 1.00 84.00 88 ILE A O 1
ATOM 670 N N . CYS A 1 89 ? 0.105 -3.342 -5.020 1.00 86.38 89 CYS A N 1
ATOM 671 C CA . CYS A 1 89 ? -0.789 -2.229 -4.723 1.00 86.38 89 CYS A CA 1
ATOM 672 C C . CYS A 1 89 ? -0.376 -0.935 -5.440 1.00 86.38 89 CYS A C 1
ATOM 674 O O . CYS A 1 89 ? -1.094 0.058 -5.387 1.00 86.38 89 CYS A O 1
ATOM 676 N N . GLY A 1 90 ? 0.790 -0.909 -6.094 1.00 85.69 90 GLY A N 1
ATOM 677 C CA . GLY A 1 90 ? 1.224 0.240 -6.884 1.00 85.69 90 GLY A CA 1
ATOM 678 C C . GLY A 1 90 ? 2.635 0.108 -7.446 1.00 85.69 90 GLY A C 1
ATOM 679 O O . GLY A 1 90 ? 3.482 -0.591 -6.887 1.00 85.69 90 GLY A O 1
ATOM 680 N N . ILE A 1 91 ? 2.885 0.814 -8.549 1.00 85.50 91 ILE A N 1
ATOM 681 C CA . ILE A 1 91 ? 4.192 0.904 -9.203 1.00 85.50 91 ILE A CA 1
ATOM 682 C C . ILE A 1 91 ? 4.454 2.367 -9.547 1.00 85.50 91 ILE A C 1
ATOM 684 O O . ILE A 1 91 ? 3.629 3.014 -10.187 1.00 85.50 91 ILE A O 1
ATOM 688 N N . THR A 1 92 ? 5.626 2.873 -9.172 1.00 84.94 92 THR A N 1
ATOM 689 C CA . THR A 1 92 ? 6.057 4.231 -9.519 1.00 84.94 92 THR A CA 1
ATOM 690 C C . THR A 1 92 ? 7.462 4.198 -10.089 1.00 84.94 92 THR A C 1
ATOM 692 O O . THR A 1 92 ? 8.409 3.828 -9.396 1.00 84.94 92 THR A O 1
ATOM 695 N N . LYS A 1 93 ? 7.622 4.662 -11.329 1.00 81.62 93 LYS A N 1
ATOM 696 C CA . LYS A 1 93 ? 8.933 4.885 -11.941 1.00 81.62 93 LYS A CA 1
ATOM 697 C C . LYS A 1 93 ? 9.332 6.348 -11.788 1.00 81.62 93 LYS A C 1
ATOM 699 O O . LYS A 1 93 ? 8.591 7.246 -12.176 1.00 81.62 93 LYS A O 1
ATOM 704 N N . ARG A 1 94 ? 10.531 6.595 -11.266 1.00 77.25 94 ARG A N 1
ATOM 705 C CA . ARG A 1 94 ? 11.159 7.919 -11.203 1.00 77.25 94 ARG A CA 1
ATOM 706 C C . ARG A 1 94 ? 12.458 7.955 -12.006 1.00 77.25 94 ARG A C 1
ATOM 708 O O . ARG A 1 94 ? 13.129 6.939 -12.188 1.00 77.25 94 ARG A O 1
ATOM 715 N N . GLY A 1 95 ? 12.796 9.153 -12.477 1.00 75.12 95 GLY A N 1
ATOM 716 C CA . GLY A 1 95 ? 13.984 9.434 -13.285 1.00 75.12 95 GLY A CA 1
ATOM 717 C C . GLY A 1 95 ? 13.675 9.650 -14.770 1.00 75.12 95 GLY A C 1
ATOM 718 O O . GLY A 1 95 ? 12.631 9.227 -15.266 1.00 75.12 95 GLY A O 1
ATOM 719 N N . GLY A 1 96 ? 14.569 10.344 -15.477 1.00 73.12 96 GLY A N 1
ATOM 720 C CA . GLY A 1 96 ? 14.329 10.860 -16.835 1.00 73.12 96 GLY A CA 1
ATOM 72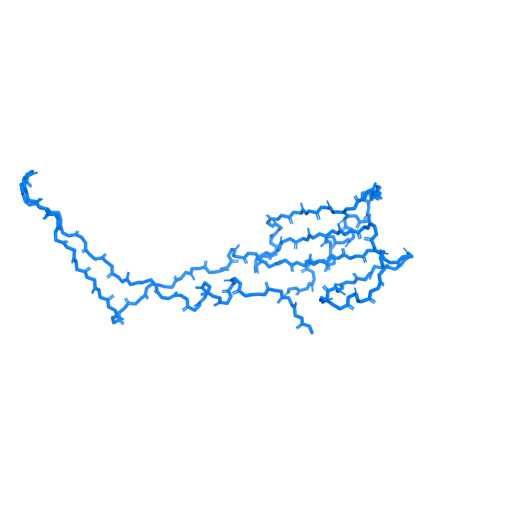1 C C . GLY A 1 96 ? 14.598 9.885 -17.985 1.00 73.12 96 GLY A C 1
ATOM 722 O O . GLY A 1 96 ? 14.377 10.232 -19.136 1.00 73.12 96 GLY A O 1
ATOM 723 N N . VAL A 1 97 ? 15.070 8.668 -17.707 1.00 75.81 97 VAL A N 1
ATOM 724 C CA . VAL A 1 97 ? 15.484 7.707 -18.748 1.00 75.81 97 VAL A CA 1
ATOM 725 C C . VAL A 1 97 ? 14.519 6.532 -18.859 1.00 75.81 97 VAL A C 1
ATOM 727 O O . VAL A 1 97 ? 13.949 6.093 -17.859 1.00 75.81 97 VAL A O 1
ATOM 730 N N . GLY A 1 98 ? 14.338 6.010 -20.071 1.00 77.00 98 GLY A N 1
ATOM 731 C CA . GLY A 1 98 ? 13.512 4.830 -20.323 1.00 77.00 98 GLY A CA 1
ATOM 732 C C . GLY A 1 98 ? 14.002 3.586 -19.572 1.00 77.00 98 GLY A C 1
ATOM 733 O O . GLY A 1 98 ? 15.198 3.422 -19.289 1.00 77.00 98 GLY A O 1
ATOM 734 N N . LEU A 1 99 ? 13.055 2.710 -19.247 1.00 77.31 99 LEU A N 1
ATOM 735 C CA . LEU A 1 99 ? 13.316 1.361 -18.764 1.00 77.31 99 LEU A CA 1
ATOM 736 C C . LEU A 1 99 ? 12.808 0.371 -19.794 1.00 77.31 99 LEU A C 1
ATOM 738 O O . LEU A 1 99 ? 11.731 0.561 -20.352 1.00 77.31 99 LEU A O 1
ATOM 742 N N . ASP A 1 100 ? 13.595 -0.673 -20.016 1.00 81.94 100 ASP A N 1
ATOM 743 C CA . ASP A 1 100 ? 13.144 -1.790 -20.821 1.00 81.94 100 ASP A CA 1
ATOM 744 C C . ASP A 1 100 ? 12.001 -2.521 -20.083 1.00 81.94 100 ASP A C 1
ATOM 746 O O . ASP A 1 100 ? 12.136 -2.773 -18.876 1.00 81.94 100 ASP A O 1
ATOM 750 N N . PRO A 1 101 ? 10.889 -2.866 -20.758 1.00 83.25 101 PRO A N 1
ATOM 751 C CA . PRO A 1 101 ? 9.768 -3.563 -20.132 1.00 83.25 101 PRO A CA 1
ATOM 752 C C . PRO A 1 101 ? 10.165 -4.871 -19.433 1.00 83.25 101 PRO A C 1
ATOM 754 O O . PRO A 1 101 ? 9.640 -5.169 -18.360 1.00 83.25 101 PRO A O 1
ATOM 757 N N . SER A 1 102 ? 11.135 -5.622 -19.969 1.00 84.06 102 SER A N 1
ATOM 758 C CA . SER A 1 102 ? 11.612 -6.865 -19.346 1.00 84.06 102 SER A CA 1
ATOM 759 C C . SER A 1 102 ? 12.301 -6.613 -18.003 1.00 84.06 102 SER A C 1
ATOM 761 O O . SER A 1 102 ? 12.139 -7.399 -17.072 1.00 84.06 102 SER A O 1
ATOM 763 N N . THR A 1 103 ? 12.990 -5.474 -17.857 1.00 77.81 103 THR A N 1
ATOM 764 C CA . THR A 1 103 ? 13.586 -5.069 -16.575 1.00 77.81 103 THR A CA 1
ATOM 765 C C . THR A 1 103 ? 12.491 -4.799 -15.543 1.00 77.81 103 THR A C 1
ATOM 767 O O . THR A 1 103 ? 12.625 -5.193 -14.393 1.00 77.81 103 THR A O 1
ATOM 770 N N . ILE A 1 104 ? 11.373 -4.176 -15.929 1.00 77.06 104 ILE A N 1
ATOM 771 C CA . ILE A 1 104 ? 10.255 -3.935 -15.000 1.00 77.06 104 ILE A CA 1
ATOM 772 C C . ILE A 1 104 ? 9.663 -5.264 -14.509 1.00 77.06 104 ILE A 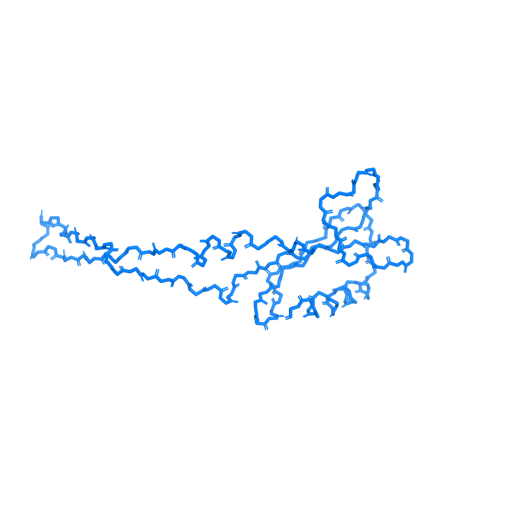C 1
ATOM 774 O O . ILE A 1 104 ? 9.395 -5.399 -13.316 1.00 77.06 104 ILE A O 1
ATOM 778 N N . LEU A 1 105 ? 9.519 -6.253 -15.397 1.00 79.69 105 LEU A N 1
ATOM 779 C CA . LEU A 1 105 ? 9.032 -7.591 -15.042 1.00 79.69 105 LEU A CA 1
ATOM 780 C C . LEU A 1 105 ? 9.998 -8.342 -14.113 1.00 79.69 105 LEU A C 1
ATOM 782 O O . LEU A 1 105 ? 9.559 -8.983 -13.161 1.00 79.69 105 LEU A O 1
ATOM 786 N N . GLN A 1 106 ? 11.309 -8.243 -14.344 1.00 77.62 106 GLN A N 1
ATOM 787 C CA . GLN A 1 106 ? 12.315 -8.839 -13.457 1.00 77.62 106 GLN A CA 1
ATOM 788 C C . GLN A 1 106 ? 12.282 -8.213 -12.061 1.00 77.62 106 GLN A C 1
ATOM 790 O O . GLN A 1 106 ? 12.211 -8.928 -11.059 1.00 77.62 106 GLN A O 1
ATOM 795 N N . LEU A 1 107 ? 12.245 -6.880 -11.995 1.00 74.31 107 LEU A N 1
ATOM 796 C CA . LEU A 1 107 ? 12.105 -6.146 -10.741 1.00 74.31 107 LEU A CA 1
ATOM 797 C C . LEU A 1 107 ? 10.805 -6.517 -10.010 1.00 74.31 107 LEU A C 1
ATOM 799 O O . LEU A 1 107 ? 10.825 -6.704 -8.793 1.00 74.31 107 LEU A O 1
ATOM 803 N N . PHE A 1 108 ? 9.705 -6.704 -10.744 1.00 75.00 108 PHE A N 1
ATOM 804 C CA . PHE A 1 108 ? 8.450 -7.209 -10.191 1.00 75.00 108 PHE A CA 1
ATOM 805 C C . PHE A 1 108 ? 8.630 -8.591 -9.540 1.00 75.00 108 PHE A C 1
ATOM 807 O O . PHE A 1 108 ? 8.391 -8.731 -8.337 1.00 75.00 108 PHE A O 1
ATOM 814 N N . CYS A 1 109 ? 9.124 -9.583 -10.286 1.00 74.25 109 CYS A N 1
ATOM 815 C CA . CYS A 1 109 ? 9.345 -10.941 -9.779 1.00 74.25 109 CYS A CA 1
ATOM 816 C C . CYS A 1 109 ? 10.272 -10.977 -8.557 1.00 74.25 109 CYS A C 1
ATOM 818 O O . CYS A 1 109 ? 10.110 -11.817 -7.675 1.00 74.25 109 CYS A O 1
ATOM 820 N N . ASN A 1 110 ? 11.248 -10.073 -8.493 1.00 70.56 110 ASN A N 1
ATOM 821 C CA . ASN A 1 110 ? 12.172 -9.979 -7.370 1.00 70.56 110 ASN A CA 1
ATOM 822 C C . ASN A 1 110 ? 11.541 -9.287 -6.152 1.00 70.56 110 ASN A C 1
ATOM 824 O O . ASN A 1 110 ? 11.820 -9.686 -5.024 1.00 70.56 110 ASN A O 1
ATOM 828 N N . SER A 1 111 ? 10.655 -8.306 -6.355 1.00 66.00 111 SER A N 1
ATOM 829 C CA . SER A 1 111 ? 9.936 -7.635 -5.263 1.00 66.00 111 SER A CA 1
ATOM 830 C C . SER A 1 111 ? 8.961 -8.560 -4.524 1.00 66.00 111 SER A C 1
ATOM 832 O O . SER A 1 111 ? 8.866 -8.485 -3.301 1.00 66.00 111 SER A O 1
ATOM 834 N N . ALA A 1 112 ? 8.306 -9.479 -5.241 1.00 64.44 112 ALA A N 1
ATOM 835 C CA . ALA A 1 112 ? 7.415 -10.478 -4.654 1.00 64.44 112 ALA A CA 1
ATOM 836 C C . ALA A 1 112 ? 8.149 -11.490 -3.752 1.00 64.44 112 ALA A C 1
ATOM 838 O O . ALA A 1 112 ? 7.559 -11.995 -2.809 1.00 64.44 112 ALA A O 1
ATOM 839 N N . LYS A 1 113 ? 9.442 -11.755 -3.999 1.00 66.06 113 LYS A N 1
ATOM 840 C CA . LYS A 1 113 ? 10.272 -12.679 -3.195 1.00 66.06 113 LYS A CA 1
ATOM 841 C C . LYS A 1 113 ? 10.775 -12.086 -1.872 1.00 66.06 113 LYS A C 1
ATOM 843 O O . LYS A 1 113 ? 11.456 -12.777 -1.122 1.00 66.06 113 LYS A O 1
ATOM 848 N N . LEU A 1 114 ? 10.547 -10.796 -1.622 1.00 60.41 114 LEU A N 1
ATOM 849 C CA . LEU A 1 114 ? 11.006 -10.108 -0.406 1.00 60.41 114 LEU A CA 1
ATOM 850 C C . LEU A 1 114 ? 10.034 -10.249 0.780 1.00 60.41 114 LEU A C 1
ATOM 852 O O . LEU A 1 114 ? 10.280 -9.651 1.832 1.00 60.41 114 LEU A O 1
ATOM 856 N N . TRP A 1 115 ? 8.956 -11.008 0.595 1.00 57.44 115 TRP A N 1
ATOM 857 C CA . TRP A 1 115 ? 7.889 -11.295 1.550 1.00 57.44 115 TRP A CA 1
ATOM 858 C C . TRP A 1 115 ? 7.781 -12.799 1.758 1.00 57.44 115 TRP A C 1
ATOM 860 O O . TRP A 1 115 ? 7.480 -13.179 2.910 1.00 57.44 115 TRP A O 1
#

InterPro domains:
  IPR027408 PNPase/RNase PH domain superfamily [G3DSA:3.30.230.70] (7-115)
  IPR036345 Exoribonuclease, PH domain 2 superfamily [SSF55666] (47-113)
  IPR050590 Exosome complex component Rrp42 subfamily [PTHR11097] (9-111)

Foldseek 3Di:
DCFPCVVLVVQQPDFAWDWDWADDPDPPDDIDIDTDPVHTDGDD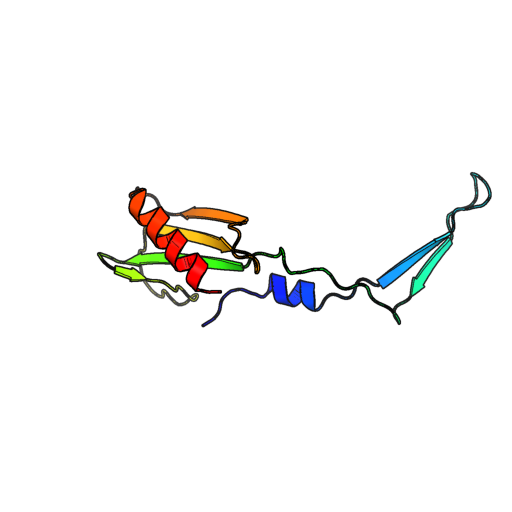SQPPWIKFKWFDDPPDIDRDDDPPPPDDDRQWIWIWTAGNVLDTPDIDIGHDDDDDPVVVVVNSVSVSVVD

pLDDT: mean 74.53, std 14.47, range [37.25, 90.5]

Sequence (115 aa):
MTSRKWLEAALSNTGIPRVQVAAGTSNDEQPEVDVSNEEFLQFDTSGVPVIVTLTKVGTWEALYCGCNIRGGITNKLCCFSVNRQGHICGITKRGGVGLDPSTILQLFCNSAKLW

Secondary structure (DSSP, 8-state):
-----HHHHHHHTPEEEEEEEEPPSSTTSPPEEEEEEEEEEEP--TT--EEEEEEEETTEEE----S---S-----EEEEEE-TTS-EEEEEEESSS---HHHHHHHHHHHHTT-

Organism: Glycine soja (NCBI:txid3848)

Radius of gyration: 21.98 Å; chains: 1; bounding box: 64×30×48 Å